Protein AF-A0A419G222-F1 (afdb_monomer_lite)

Foldseek 3Di:
DADPPPRDDDDQPDQADPPPGHGDDHVVVPPPPDQKDWLVRCCCPVVVVVDDSVVSVVCVVVVLQDWDDDVPTIIHHPVSRVVSVVVVVVVVVVVPPDPPVVPVVVPPPD

Radius of gyration: 25.01 Å; chains: 1; bounding box: 48×53×71 Å

Sequence (110 aa):
MYCQECGTKAPDTANFCQECGRKIPKPGAEDRSRRVHTVATALQEYFQGAIGETKLREAIRRGKIPHFRIGARIILREESLDAWIAEQEQFSVAKRKHPYQLIKKSLEVI

Secondary structure (DSSP, 8-state):
-B-TTT-PBPPTT-SB-TTT-PBP--TT-S-TT--EEEHHHIIIIISTTSS-HHHHHHHHHTT-S--EEETTEEEEEHHHHHHHHHHHHHHHHHHT--GGGSSGGGSS--

pLDDT: mean 82.95, std 16.79, range [39.78, 96.25]

Structure (mmCIF, N/CA/C/O backbone):
data_AF-A0A419G222-F1
#
_entry.id   AF-A0A419G222-F1
#
loop_
_atom_site.group_PDB
_atom_site.id
_atom_site.type_symbol
_atom_site.label_atom_id
_atom_site.label_alt_id
_atom_site.label_comp_id
_atom_site.label_asym_id
_atom_site.label_entity_id
_atom_site.label_seq_id
_atom_site.pdbx_PDB_ins_code
_atom_site.Cartn_x
_atom_site.Cartn_y
_atom_site.Cartn_z
_atom_site.occupancy
_atom_site.B_iso_or_equiv
_atom_site.auth_seq_id
_atom_site.auth_comp_id
_atom_site.auth_asym_id
_atom_site.auth_atom_id
_atom_site.pdbx_PDB_model_num
ATOM 1 N N . MET A 1 1 ? -24.768 -7.356 21.467 1.00 82.75 1 MET A N 1
ATOM 2 C CA . MET A 1 1 ? -23.457 -6.868 21.992 1.00 82.75 1 MET A CA 1
ATOM 3 C C . MET A 1 1 ? -23.637 -5.821 23.109 1.00 82.75 1 MET A C 1
ATOM 5 O O . MET A 1 1 ? -24.768 -5.413 23.339 1.00 82.75 1 MET A O 1
ATOM 9 N N . TYR A 1 2 ? -22.584 -5.384 23.819 1.00 90.31 2 TYR A N 1
ATOM 10 C CA . TYR A 1 2 ? -22.672 -4.322 24.851 1.00 90.31 2 TYR A CA 1
ATOM 11 C C . TYR A 1 2 ? -21.862 -3.081 24.454 1.00 90.31 2 TYR A C 1
ATOM 13 O O . TYR A 1 2 ? -20.797 -3.201 23.848 1.00 90.31 2 TYR A O 1
ATOM 21 N N . CYS A 1 3 ? -22.369 -1.889 24.781 1.00 92.25 3 CYS A N 1
ATOM 22 C CA . CYS A 1 3 ? -21.634 -0.636 24.620 1.00 92.25 3 CYS A CA 1
ATOM 23 C C . CYS A 1 3 ? -20.437 -0.607 25.578 1.00 92.25 3 CYS A C 1
ATOM 25 O O . CYS A 1 3 ? -20.612 -0.776 26.781 1.00 92.25 3 CYS A O 1
ATOM 27 N N . GLN A 1 4 ? -19.235 -0.350 25.059 1.00 89.38 4 GLN A N 1
ATOM 28 C CA . GLN A 1 4 ? -18.004 -0.354 25.859 1.00 89.38 4 GLN A CA 1
ATOM 29 C C . GLN A 1 4 ? -17.840 0.868 26.777 1.00 89.38 4 GLN A C 1
ATOM 31 O O . GLN A 1 4 ? -16.973 0.851 27.638 1.00 89.38 4 GLN A O 1
ATOM 36 N N . GLU A 1 5 ? -18.667 1.907 26.620 1.00 92.12 5 GLU A N 1
ATOM 37 C CA . GLU A 1 5 ? -18.614 3.101 27.480 1.00 92.12 5 GLU A CA 1
ATOM 38 C C . GLU A 1 5 ? -19.660 3.074 28.590 1.00 92.12 5 GLU A C 1
ATOM 40 O O . GLU A 1 5 ? -19.342 3.285 29.751 1.00 92.12 5 GLU A O 1
ATOM 45 N N . CYS A 1 6 ? -20.929 2.834 28.243 1.00 94.31 6 CYS A N 1
ATOM 46 C CA . CYS A 1 6 ? -22.032 2.911 29.205 1.00 94.31 6 CYS A CA 1
ATOM 47 C C . CYS A 1 6 ? -22.588 1.541 29.611 1.00 94.31 6 CYS A C 1
ATOM 49 O O . CYS A 1 6 ? -23.544 1.474 30.376 1.00 94.31 6 CYS A O 1
ATOM 51 N N . GLY A 1 7 ? -22.066 0.442 29.057 1.00 92.94 7 GLY A N 1
ATOM 52 C CA . GLY A 1 7 ? -22.494 -0.919 29.393 1.00 92.94 7 GLY A CA 1
ATOM 53 C C . GLY A 1 7 ? -23.869 -1.330 28.857 1.00 92.94 7 GLY A C 1
ATOM 54 O O . GLY A 1 7 ? -24.269 -2.477 29.034 1.00 92.94 7 GLY A O 1
ATOM 55 N N . THR A 1 8 ? -24.599 -0.445 28.171 1.00 94.56 8 THR A N 1
ATOM 56 C CA . THR A 1 8 ? -25.948 -0.759 27.671 1.00 94.56 8 THR A CA 1
ATOM 57 C C . THR A 1 8 ? -25.911 -1.855 26.606 1.00 94.56 8 THR A C 1
ATOM 59 O O . THR A 1 8 ? -25.064 -1.846 25.706 1.00 94.56 8 THR A O 1
ATOM 62 N N . LYS A 1 9 ? -26.864 -2.791 26.677 1.00 93.88 9 LYS A N 1
ATOM 63 C CA . LYS A 1 9 ? -27.047 -3.832 25.663 1.00 93.88 9 LYS A CA 1
ATOM 64 C C . LYS A 1 9 ? -27.510 -3.199 24.351 1.00 93.88 9 LYS A C 1
ATOM 66 O O . LYS A 1 9 ? -28.582 -2.611 24.282 1.00 93.88 9 LYS A O 1
ATOM 71 N N . ALA A 1 10 ? -26.702 -3.344 23.309 1.00 89.50 10 ALA A N 1
ATOM 72 C CA . ALA A 1 10 ? -27.017 -2.879 21.968 1.00 89.50 10 ALA A CA 1
ATOM 73 C C . ALA A 1 10 ? -27.437 -4.063 21.075 1.00 89.50 10 ALA A C 1
ATOM 75 O O . ALA A 1 10 ? -26.835 -5.145 21.169 1.00 89.50 10 ALA A O 1
ATOM 76 N N . PRO A 1 11 ? -28.441 -3.875 20.199 1.00 88.12 11 PRO A N 1
ATOM 77 C CA . PRO A 1 11 ? -28.757 -4.849 19.164 1.00 88.12 11 PRO A CA 1
ATOM 78 C C . PRO A 1 11 ? -27.617 -4.918 18.140 1.00 88.12 11 PRO A C 1
ATOM 80 O O . PRO A 1 11 ? -26.922 -3.930 17.910 1.00 88.12 11 PRO A O 1
ATOM 83 N N . ASP A 1 12 ? -27.431 -6.072 17.499 1.00 85.44 12 ASP A N 1
ATOM 84 C CA . ASP A 1 12 ? -26.266 -6.316 16.629 1.00 85.44 12 ASP A CA 1
ATOM 85 C C . ASP A 1 12 ? -26.300 -5.500 15.320 1.00 85.44 12 ASP A C 1
ATOM 87 O O . ASP A 1 12 ? -25.289 -5.332 14.642 1.00 85.44 12 ASP A O 1
ATOM 91 N N . THR A 1 13 ? -27.456 -4.925 14.981 1.00 86.31 13 THR A N 1
ATOM 92 C CA . THR A 1 13 ? -27.635 -4.008 13.847 1.00 86.31 13 THR A CA 1
ATOM 93 C C . THR A 1 13 ? -27.392 -2.536 14.202 1.00 86.31 13 THR A C 1
ATOM 95 O O . THR A 1 13 ? -27.358 -1.693 13.298 1.00 86.31 13 THR A O 1
ATOM 98 N N . ALA A 1 14 ? -27.204 -2.196 15.485 1.00 89.44 14 ALA A N 1
ATOM 99 C CA . ALA A 1 14 ? -27.031 -0.815 15.928 1.00 89.44 14 ALA A CA 1
ATOM 100 C C . ALA A 1 14 ? -25.763 -0.177 15.345 1.00 89.44 14 ALA A C 1
ATOM 102 O O . ALA A 1 14 ? -24.669 -0.730 15.413 1.00 89.44 14 ALA A O 1
ATOM 103 N N . ASN A 1 15 ? -25.904 1.042 14.817 1.00 90.75 15 ASN A N 1
ATOM 104 C CA . ASN A 1 15 ? -24.760 1.883 14.453 1.00 90.75 15 ASN A CA 1
ATOM 105 C C . ASN A 1 15 ? -24.245 2.695 15.648 1.00 90.75 15 ASN A C 1
ATOM 107 O O . ASN A 1 15 ? -23.045 2.934 15.754 1.00 90.75 15 ASN A O 1
ATOM 111 N N . PHE A 1 16 ? -25.149 3.115 16.536 1.00 93.62 16 PHE A N 1
ATOM 112 C CA . PHE A 1 16 ? -24.870 3.964 17.693 1.00 93.62 16 PHE A CA 1
ATOM 113 C C . PHE A 1 16 ? -25.662 3.472 18.908 1.00 93.62 16 PHE A C 1
ATOM 115 O O .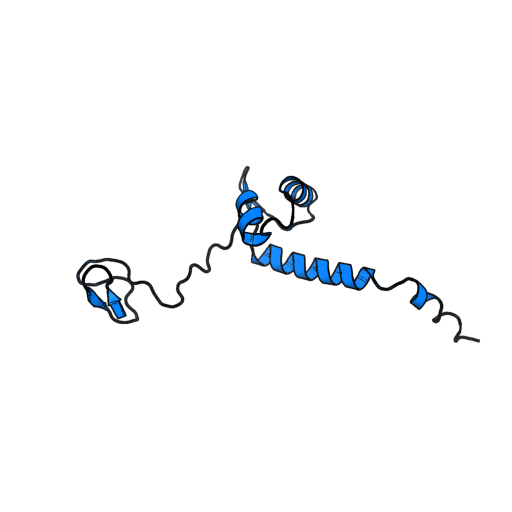 PHE A 1 16 ? -26.771 2.948 18.768 1.00 93.62 16 PHE A O 1
ATOM 122 N N . CYS A 1 17 ? -25.091 3.645 20.097 1.00 94.19 17 CYS A N 1
ATOM 123 C CA . CYS A 1 17 ? -25.752 3.403 21.367 1.00 94.19 17 CYS A CA 1
ATOM 124 C C . CYS A 1 17 ? -26.887 4.415 21.549 1.00 94.19 17 CYS A C 1
ATOM 126 O O . CYS A 1 17 ? -26.663 5.613 21.404 1.00 94.19 17 CYS A O 1
ATOM 128 N N . GLN A 1 18 ? -28.085 3.936 21.880 1.00 93.31 18 GLN A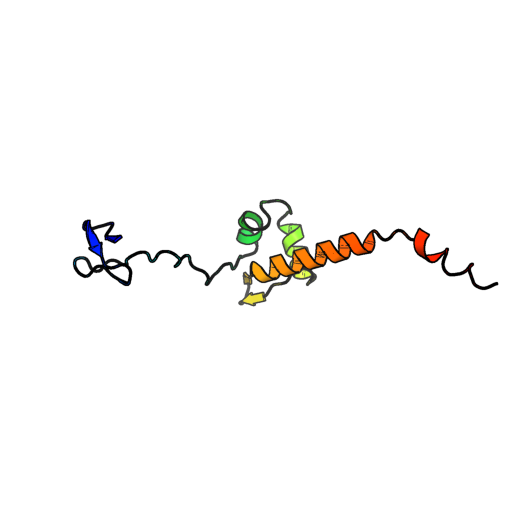 N 1
ATOM 129 C CA . GLN A 1 18 ? -29.258 4.794 22.081 1.00 93.31 18 GLN A CA 1
ATOM 130 C C . GLN A 1 18 ? -29.203 5.589 23.395 1.00 93.31 18 GLN A C 1
ATOM 132 O O . GLN A 1 18 ? -29.854 6.617 23.498 1.00 93.31 18 GLN A O 1
ATOM 137 N N . GLU A 1 19 ? -28.386 5.154 24.359 1.00 94.69 19 GLU A N 1
ATOM 138 C CA . GLU A 1 19 ? -28.276 5.806 25.671 1.00 94.69 19 GLU A CA 1
ATOM 139 C C . GLU A 1 19 ? -27.168 6.866 25.710 1.00 94.69 19 GLU A C 1
ATOM 141 O O . GLU A 1 19 ? -27.381 7.979 26.176 1.00 94.69 19 GLU A O 1
ATOM 146 N N . CYS A 1 20 ? -25.967 6.551 25.210 1.00 94.69 20 CYS A N 1
ATOM 147 C CA . CYS A 1 20 ? -24.819 7.469 25.275 1.00 94.69 20 CYS A CA 1
ATOM 148 C C . CYS A 1 20 ? -24.407 8.067 23.921 1.00 94.69 20 CYS A C 1
ATOM 150 O O . CYS A 1 20 ? -23.457 8.845 23.854 1.00 94.69 20 CYS A O 1
ATOM 152 N N . GLY A 1 21 ? -25.051 7.668 22.820 1.00 92.12 21 GLY A N 1
ATOM 153 C CA . GLY A 1 21 ? -24.773 8.174 21.470 1.00 92.12 21 GLY A CA 1
ATOM 154 C C . GLY A 1 21 ? -23.488 7.655 20.809 1.00 92.12 21 GLY A C 1
ATOM 155 O O . GLY A 1 21 ? -23.251 7.938 19.634 1.00 92.12 21 GLY A O 1
ATOM 156 N N . ARG A 1 22 ? -22.639 6.878 21.501 1.00 91.56 22 ARG A N 1
ATOM 157 C CA . ARG A 1 22 ? -21.372 6.400 20.916 1.00 91.56 22 ARG A CA 1
ATOM 158 C C . ARG A 1 22 ? -21.589 5.340 19.835 1.00 91.56 22 ARG A C 1
ATOM 160 O O . ARG A 1 22 ? -22.478 4.500 19.939 1.00 91.56 22 ARG A O 1
ATOM 167 N N . LYS A 1 23 ? -20.732 5.343 18.812 1.00 91.81 23 LYS A N 1
ATOM 168 C CA . LYS A 1 23 ? -20.733 4.354 17.728 1.00 91.81 23 LYS A CA 1
ATOM 169 C C . LYS A 1 23 ? -20.474 2.935 18.253 1.00 91.81 23 LYS A C 1
ATOM 171 O O . LYS A 1 23 ? -19.570 2.722 19.057 1.00 91.81 23 LYS A O 1
ATOM 176 N N . ILE A 1 24 ? -21.250 1.973 17.769 1.00 91.12 24 ILE A N 1
ATOM 177 C CA . ILE A 1 24 ? -21.109 0.552 18.089 1.00 91.12 24 ILE A CA 1
ATOM 178 C C . ILE A 1 24 ? -20.219 -0.105 17.015 1.00 91.12 24 ILE A C 1
ATOM 180 O O . ILE A 1 24 ? -20.506 0.044 15.822 1.00 91.12 24 ILE A O 1
ATOM 184 N N . PRO A 1 25 ? -19.118 -0.787 17.391 1.00 82.50 25 PRO A N 1
ATOM 185 C CA . PRO A 1 25 ? -18.224 -1.429 16.430 1.00 82.50 25 PRO A CA 1
ATOM 186 C C . PRO A 1 25 ? -18.913 -2.640 15.797 1.00 82.50 25 PRO A C 1
ATOM 188 O O . PRO A 1 25 ? -19.218 -3.616 16.473 1.00 82.50 25 PRO A O 1
ATOM 191 N N . LYS A 1 26 ? -19.174 -2.587 14.491 1.00 79.25 26 LYS A N 1
ATOM 192 C CA . LYS A 1 26 ? -19.808 -3.702 13.783 1.00 79.25 26 LYS A CA 1
ATOM 193 C C . LYS A 1 26 ? -18.789 -4.818 13.521 1.00 79.25 26 LYS A C 1
ATOM 195 O O . LYS A 1 26 ? -17.722 -4.514 12.984 1.00 79.25 26 LYS A O 1
ATOM 200 N N . PRO A 1 27 ? -19.103 -6.085 13.841 1.00 68.75 27 PRO A N 1
ATOM 201 C CA . PRO A 1 27 ? -18.250 -7.205 13.457 1.00 68.75 27 PRO A CA 1
ATOM 202 C C . PRO A 1 27 ? -18.166 -7.271 11.924 1.00 68.75 27 PRO A C 1
ATOM 204 O O . PRO A 1 27 ? -19.197 -7.265 11.250 1.00 68.75 27 PRO A O 1
ATOM 207 N N . GLY A 1 28 ? -16.952 -7.270 11.367 1.00 63.75 28 GLY A N 1
ATOM 208 C CA . GLY A 1 28 ? -16.726 -7.280 9.917 1.00 63.75 28 GLY A CA 1
ATOM 209 C C . GLY A 1 28 ? -16.663 -5.901 9.251 1.00 63.75 28 GLY A C 1
ATOM 210 O O . GLY A 1 28 ? -16.550 -5.823 8.027 1.00 63.75 28 GLY A O 1
ATOM 211 N N . ALA A 1 29 ? -16.748 -4.814 10.029 1.00 59.50 29 ALA A N 1
ATOM 212 C CA . ALA A 1 29 ? -16.546 -3.445 9.552 1.00 59.50 29 ALA A CA 1
ATOM 213 C C . ALA A 1 29 ? -15.103 -2.949 9.748 1.00 59.50 29 ALA A C 1
ATOM 215 O O . ALA A 1 29 ? -14.878 -1.743 9.869 1.00 59.50 29 ALA A O 1
ATOM 216 N N . GLU A 1 30 ? -14.119 -3.850 9.784 1.00 59.09 30 GLU A N 1
ATOM 217 C CA . GLU A 1 30 ? -12.736 -3.500 9.467 1.00 59.09 30 GLU A CA 1
ATOM 218 C C . GLU A 1 30 ? -12.695 -2.742 8.129 1.00 59.09 30 GLU A C 1
ATOM 220 O O . GLU A 1 30 ? -13.315 -3.145 7.142 1.00 59.09 30 GLU A O 1
ATOM 225 N N . ASP A 1 31 ? -12.020 -1.590 8.127 1.00 59.69 31 ASP A N 1
ATOM 226 C CA . ASP A 1 31 ? -12.019 -0.609 7.041 1.00 59.69 31 ASP A CA 1
ATOM 227 C C . ASP A 1 31 ? -11.459 -1.211 5.739 1.00 59.69 31 ASP A C 1
ATOM 229 O O . ASP A 1 31 ? -10.271 -1.124 5.435 1.00 59.69 31 ASP A O 1
ATOM 233 N N . ARG A 1 32 ? -12.332 -1.820 4.929 1.00 55.28 32 ARG A N 1
ATOM 234 C CA . ARG A 1 32 ? -12.009 -2.310 3.578 1.00 55.28 32 ARG A CA 1
ATOM 235 C C . ARG A 1 32 ? -11.692 -1.176 2.597 1.00 55.28 32 ARG A C 1
ATOM 237 O O . ARG A 1 32 ? -11.396 -1.448 1.439 1.00 55.28 32 ARG A O 1
ATOM 244 N N . SER A 1 33 ? -11.779 0.087 3.013 1.00 55.12 33 SER A N 1
ATOM 245 C CA . SER A 1 33 ? -11.783 1.220 2.098 1.00 55.12 33 SER A CA 1
ATOM 246 C C . SER A 1 33 ? -10.403 1.833 1.827 1.00 55.12 33 SER A C 1
ATOM 248 O O . SER A 1 33 ? -10.338 2.737 0.994 1.00 55.12 33 SER A O 1
ATOM 250 N N . ARG A 1 34 ? -9.306 1.426 2.497 1.00 59.81 34 ARG A N 1
ATOM 251 C CA . ARG A 1 34 ? -8.036 2.192 2.447 1.00 59.81 34 ARG A CA 1
ATOM 252 C C . ARG A 1 34 ? -6.728 1.411 2.638 1.00 59.81 34 ARG A C 1
ATOM 254 O O . ARG A 1 34 ? -5.829 1.912 3.309 1.00 59.81 34 ARG A O 1
ATOM 261 N N . ARG A 1 35 ? -6.523 0.259 2.000 1.00 78.31 35 ARG A N 1
ATOM 262 C CA . ARG A 1 35 ? -5.154 -0.302 1.929 1.00 78.31 35 ARG A CA 1
ATOM 263 C C . ARG A 1 35 ? -4.314 0.415 0.869 1.00 78.31 35 ARG A C 1
ATOM 265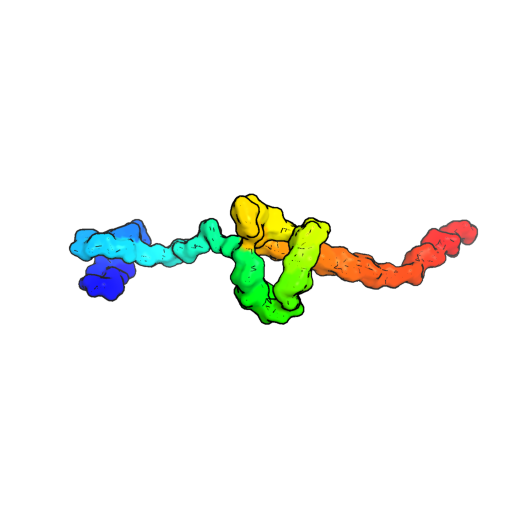 O 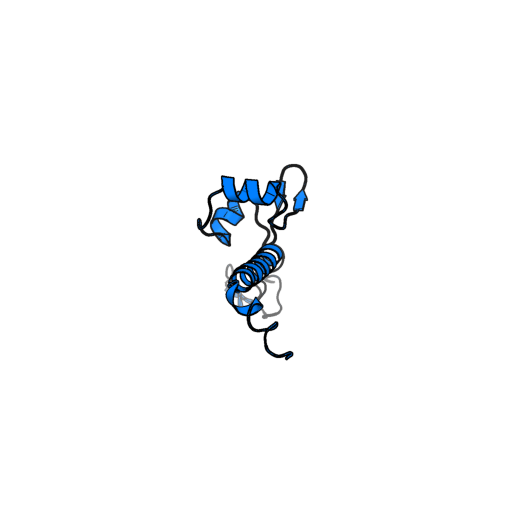O . ARG A 1 35 ? -3.947 -0.116 -0.175 1.00 78.31 35 ARG A O 1
ATOM 272 N N . VAL A 1 36 ? -4.127 1.710 1.108 1.00 89.38 36 VAL A N 1
ATOM 273 C CA . VAL A 1 36 ? -3.326 2.618 0.299 1.00 89.38 36 VAL A CA 1
ATOM 274 C C . VAL A 1 36 ? -2.110 3.020 1.108 1.00 89.38 36 VAL A C 1
ATOM 276 O O . VAL A 1 36 ? -2.216 3.543 2.214 1.00 89.38 36 VAL A O 1
ATOM 279 N N . HIS A 1 37 ? -0.941 2.807 0.534 1.00 91.62 37 HIS A N 1
ATOM 280 C CA . HIS A 1 37 ? 0.322 3.103 1.169 1.00 91.62 37 HIS A CA 1
ATOM 281 C C . HIS A 1 37 ? 0.994 4.279 0.470 1.00 91.62 37 HIS A C 1
ATOM 283 O O . HIS A 1 37 ? 0.988 4.410 -0.758 1.00 91.62 37 HIS A O 1
ATOM 289 N N . THR A 1 38 ? 1.624 5.142 1.260 1.00 95.12 38 THR A N 1
ATOM 290 C CA . THR A 1 38 ? 2.674 6.020 0.736 1.00 95.12 38 THR A CA 1
ATOM 291 C C . THR A 1 38 ? 3.960 5.216 0.546 1.00 95.12 38 THR A C 1
ATOM 293 O O . THR A 1 38 ? 4.052 4.079 0.997 1.00 95.12 38 THR A O 1
ATOM 296 N N . VAL A 1 39 ? 4.991 5.797 -0.071 1.00 94.56 39 VAL A N 1
ATOM 297 C CA . VAL A 1 39 ? 6.294 5.117 -0.226 1.00 94.56 39 VAL A CA 1
ATOM 298 C C . VAL A 1 39 ? 6.863 4.648 1.119 1.00 94.56 39 VAL A C 1
ATOM 300 O O . VAL A 1 39 ? 7.305 3.508 1.218 1.00 94.56 39 VAL A O 1
ATOM 303 N N . ALA A 1 40 ? 6.828 5.501 2.149 1.00 94.00 40 ALA A N 1
ATOM 304 C CA . ALA A 1 40 ? 7.362 5.169 3.471 1.00 94.00 40 ALA A CA 1
ATOM 305 C C . ALA A 1 40 ? 6.531 4.073 4.154 1.00 94.00 40 ALA A C 1
ATOM 307 O O . ALA A 1 40 ? 7.082 3.095 4.649 1.00 94.00 40 ALA A O 1
ATOM 308 N N . THR A 1 41 ? 5.204 4.204 4.100 1.00 93.06 41 THR A N 1
ATOM 309 C CA . THR A 1 41 ? 4.275 3.209 4.646 1.00 93.06 41 THR A CA 1
ATOM 310 C C . THR A 1 41 ? 4.437 1.857 3.949 1.00 93.06 41 THR A C 1
ATOM 312 O O . THR A 1 41 ? 4.565 0.839 4.612 1.00 93.06 41 THR A O 1
ATOM 315 N N . ALA A 1 42 ? 4.517 1.834 2.615 1.00 94.88 42 ALA A N 1
ATOM 316 C CA . ALA A 1 42 ? 4.668 0.601 1.843 1.00 94.88 42 ALA A CA 1
ATOM 317 C C . ALA A 1 42 ? 5.981 -0.110 2.168 1.00 94.88 42 ALA A C 1
ATOM 319 O O . ALA A 1 42 ? 6.026 -1.332 2.231 1.00 94.88 42 ALA A O 1
ATOM 320 N N . LEU A 1 43 ? 7.058 0.644 2.386 1.00 94.88 43 LEU A N 1
ATOM 321 C CA . LEU A 1 43 ? 8.352 0.083 2.758 1.00 94.88 43 LEU A CA 1
ATOM 322 C C . LEU A 1 43 ? 8.290 -0.693 4.082 1.00 94.88 43 LEU A C 1
ATOM 324 O O . LEU A 1 43 ? 8.884 -1.766 4.193 1.00 94.88 43 LEU A O 1
ATOM 328 N N . GLN A 1 44 ? 7.587 -0.133 5.069 1.00 92.12 44 GLN A N 1
ATOM 329 C CA . GLN A 1 44 ? 7.484 -0.689 6.416 1.00 92.12 44 GLN A CA 1
ATOM 330 C C . GLN A 1 44 ? 6.427 -1.789 6.508 1.00 92.12 44 GLN A C 1
ATOM 332 O O . GLN A 1 44 ? 6.710 -2.864 7.022 1.00 92.12 44 GLN A O 1
ATOM 337 N N . GLU A 1 45 ? 5.225 -1.530 6.002 1.00 92.38 45 GLU A N 1
ATOM 338 C CA . GLU A 1 45 ? 4.066 -2.399 6.218 1.00 92.38 45 GLU A CA 1
ATOM 339 C C . GLU A 1 45 ? 3.956 -3.492 5.154 1.00 92.38 45 GLU A C 1
ATOM 341 O O . GLU A 1 45 ? 3.738 -4.653 5.485 1.00 92.38 45 GLU A O 1
ATOM 346 N N . TYR A 1 46 ? 4.155 -3.141 3.881 1.00 93.75 46 TYR A N 1
ATOM 347 C CA . TYR A 1 46 ? 3.981 -4.084 2.775 1.00 93.75 46 TYR A CA 1
ATOM 348 C C . TYR A 1 46 ? 5.270 -4.863 2.489 1.00 93.75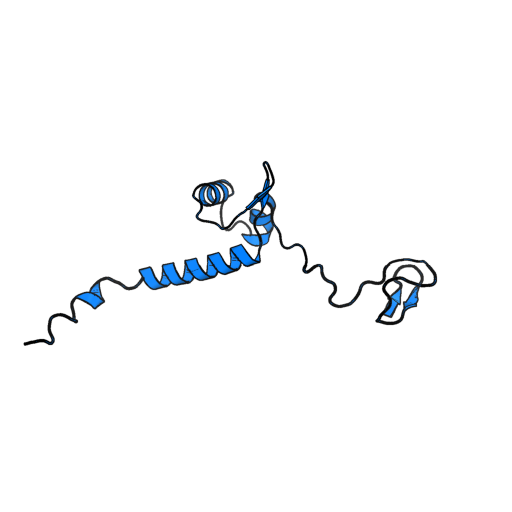 46 TYR A C 1
ATOM 350 O O . TYR A 1 46 ? 5.292 -6.089 2.509 1.00 93.75 46 TYR A O 1
ATOM 358 N N . PHE A 1 47 ? 6.378 -4.154 2.264 1.00 93.62 47 PHE A N 1
ATOM 359 C CA . PHE A 1 47 ? 7.663 -4.775 1.939 1.00 93.62 47 PHE A CA 1
ATOM 360 C C . PHE A 1 47 ? 8.449 -5.232 3.171 1.00 93.62 47 PHE A C 1
ATOM 362 O O . PHE A 1 47 ? 9.435 -5.940 2.994 1.00 93.62 47 PHE A O 1
ATOM 369 N N . GLN A 1 48 ? 8.059 -4.830 4.387 1.00 92.94 48 GLN A N 1
ATOM 370 C CA . GLN A 1 48 ? 8.674 -5.260 5.656 1.00 92.94 48 GLN A CA 1
ATOM 371 C C . GLN A 1 48 ? 10.213 -5.171 5.656 1.00 92.94 48 GLN A C 1
ATOM 373 O O . GLN A 1 48 ? 10.912 -6.021 6.202 1.00 92.94 48 GLN A O 1
ATOM 378 N N . GLY A 1 49 ? 10.767 -4.152 4.988 1.00 88.50 49 GLY A N 1
ATOM 379 C CA . GLY A 1 49 ? 12.217 -3.964 4.860 1.00 88.50 49 GLY A CA 1
ATOM 380 C C . GLY A 1 49 ? 12.941 -4.899 3.875 1.00 88.50 49 GLY A C 1
ATOM 381 O O . GLY A 1 49 ? 14.163 -4.825 3.772 1.00 88.50 49 GLY A O 1
ATOM 382 N N . ALA A 1 50 ? 12.233 -5.727 3.100 1.00 91.50 50 ALA A N 1
ATOM 383 C CA . ALA A 1 50 ? 12.826 -6.620 2.095 1.00 91.50 50 ALA A CA 1
ATOM 384 C C . ALA A 1 50 ? 13.572 -5.873 0.970 1.00 91.50 50 ALA A C 1
ATOM 386 O O . ALA A 1 50 ? 14.439 -6.436 0.296 1.00 91.50 50 ALA A O 1
ATOM 387 N N . ILE A 1 51 ? 13.250 -4.594 0.756 1.00 93.38 51 ILE A N 1
ATOM 388 C CA . ILE A 1 51 ? 13.933 -3.701 -0.184 1.00 93.38 51 ILE A CA 1
ATOM 389 C C . ILE A 1 51 ? 14.233 -2.358 0.483 1.00 93.38 51 ILE A C 1
ATOM 391 O O . ILE A 1 51 ? 13.560 -1.961 1.424 1.00 93.38 51 ILE A O 1
ATOM 395 N N . GLY A 1 52 ? 15.235 -1.634 -0.024 1.00 95.00 52 GLY A N 1
ATOM 396 C CA . GLY A 1 52 ? 15.539 -0.273 0.431 1.00 95.00 52 GLY A CA 1
ATOM 397 C C . GLY A 1 52 ? 14.667 0.789 -0.249 1.00 95.00 52 GLY A C 1
ATOM 398 O O . GLY A 1 52 ? 14.275 0.628 -1.409 1.00 95.00 52 GLY A O 1
ATOM 399 N N . GLU A 1 53 ? 14.435 1.917 0.430 1.00 94.62 53 GLU A N 1
ATOM 400 C CA . GLU A 1 53 ? 13.598 3.020 -0.073 1.00 94.62 53 GLU A CA 1
ATOM 401 C C . GLU A 1 53 ? 14.068 3.548 -1.437 1.00 94.62 53 GLU A C 1
ATOM 403 O O . GLU A 1 53 ? 13.257 3.766 -2.338 1.00 94.62 53 GLU A O 1
ATOM 408 N N . THR A 1 54 ? 15.383 3.705 -1.625 1.00 95.75 54 THR A N 1
ATOM 409 C CA . THR A 1 54 ? 15.964 4.164 -2.896 1.00 95.75 54 THR A CA 1
ATOM 410 C C . THR A 1 54 ? 15.578 3.241 -4.048 1.00 95.75 54 THR A C 1
ATOM 412 O O . THR A 1 54 ? 15.129 3.718 -5.089 1.00 95.75 54 THR A O 1
ATOM 415 N N . LYS A 1 55 ? 15.656 1.918 -3.847 1.00 96.19 55 LYS A N 1
ATOM 416 C CA . LYS A 1 55 ? 15.271 0.929 -4.867 1.00 96.19 55 LYS A CA 1
ATOM 417 C C . LYS A 1 55 ? 13.778 0.994 -5.173 1.00 96.19 55 LYS A C 1
ATOM 419 O O . LYS A 1 55 ? 13.400 0.950 -6.343 1.00 96.19 55 LYS A O 1
ATOM 424 N N . LEU A 1 56 ? 12.938 1.150 -4.148 1.00 95.62 56 LEU A N 1
ATOM 425 C CA . LEU A 1 56 ? 11.495 1.323 -4.323 1.00 95.62 56 LEU A CA 1
ATOM 426 C C . LEU A 1 56 ? 11.191 2.579 -5.157 1.00 95.62 56 LEU A C 1
ATOM 428 O O . LEU A 1 56 ? 10.472 2.513 -6.154 1.00 95.62 56 LEU A O 1
ATOM 432 N N . ARG A 1 57 ? 11.807 3.718 -4.820 1.00 94.69 57 ARG A N 1
ATOM 433 C CA . ARG A 1 57 ? 11.649 4.979 -5.562 1.00 94.69 57 ARG A CA 1
ATOM 434 C C . ARG A 1 57 ? 12.136 4.879 -7.004 1.00 94.69 57 ARG A C 1
ATOM 436 O O . ARG A 1 57 ? 11.479 5.404 -7.902 1.00 94.69 57 ARG A O 1
ATOM 443 N N . GLU A 1 58 ? 13.262 4.216 -7.242 1.00 96.25 58 GLU A N 1
ATOM 444 C CA . GLU A 1 58 ? 13.779 3.985 -8.591 1.00 96.25 58 GLU A CA 1
ATOM 445 C C . GLU A 1 58 ? 12.847 3.103 -9.421 1.00 96.25 58 GLU A C 1
ATOM 447 O O . GLU A 1 58 ? 12.576 3.424 -10.578 1.00 96.25 58 GLU A O 1
ATOM 452 N N . ALA A 1 59 ? 12.329 2.020 -8.842 1.00 94.38 59 ALA A N 1
ATOM 453 C CA . ALA A 1 59 ? 11.400 1.123 -9.518 1.00 94.38 59 ALA A CA 1
ATOM 454 C C . ALA A 1 59 ? 10.083 1.831 -9.881 1.00 94.38 59 ALA A C 1
ATOM 456 O O . ALA A 1 59 ? 9.602 1.681 -11.005 1.00 94.38 59 ALA A O 1
ATOM 457 N N . ILE A 1 60 ? 9.560 2.673 -8.982 1.00 95.94 60 ILE A N 1
ATOM 458 C CA . ILE A 1 60 ? 8.395 3.530 -9.241 1.00 95.94 60 ILE A CA 1
ATOM 459 C C . ILE A 1 60 ? 8.699 4.532 -10.362 1.00 95.94 60 ILE A C 1
ATOM 461 O O . ILE A 1 60 ? 7.932 4.645 -11.315 1.00 95.94 60 ILE A O 1
ATOM 465 N N . ARG A 1 61 ? 9.846 5.225 -10.302 1.00 94.38 61 ARG A N 1
ATOM 466 C CA . ARG A 1 61 ? 10.256 6.204 -11.325 1.00 94.38 61 ARG A CA 1
ATOM 467 C C . ARG A 1 61 ? 10.411 5.568 -12.709 1.00 94.38 61 ARG A C 1
ATOM 469 O O . ARG A 1 61 ? 10.096 6.208 -13.704 1.00 94.38 61 ARG A O 1
ATOM 476 N N . ARG A 1 62 ? 10.886 4.322 -12.772 1.00 94.31 62 ARG A N 1
ATOM 477 C CA . ARG A 1 62 ? 11.019 3.545 -14.015 1.00 94.31 62 ARG A CA 1
ATOM 478 C C . ARG A 1 62 ? 9.696 2.933 -14.499 1.00 94.31 62 ARG A C 1
ATOM 480 O O . ARG A 1 62 ? 9.719 2.207 -15.484 1.00 94.31 62 ARG A O 1
ATOM 487 N N . GLY A 1 63 ? 8.581 3.167 -13.803 1.00 92.12 63 GLY A N 1
ATOM 488 C CA . GLY A 1 63 ? 7.269 2.621 -14.162 1.00 92.12 63 GLY A CA 1
ATOM 489 C C . GLY A 1 63 ? 7.148 1.107 -13.980 1.00 92.12 63 GLY A C 1
ATOM 490 O O . GLY A 1 63 ? 6.253 0.501 -14.552 1.00 92.12 63 GLY A O 1
ATOM 491 N N . LYS A 1 64 ? 8.049 0.480 -13.209 1.00 91.62 64 LYS A N 1
ATOM 492 C CA . LYS A 1 64 ? 8.025 -0.972 -12.978 1.00 91.62 64 LYS A CA 1
ATOM 493 C C . LYS A 1 64 ? 7.004 -1.383 -11.928 1.00 91.62 64 LYS A C 1
ATOM 495 O O . LYS A 1 64 ? 6.489 -2.484 -12.025 1.00 91.62 64 LYS A O 1
ATOM 500 N N . ILE A 1 65 ? 6.771 -0.533 -10.925 1.00 94.44 65 ILE A N 1
ATOM 501 C CA . ILE A 1 65 ? 5.819 -0.779 -9.836 1.00 94.44 65 ILE A CA 1
ATOM 502 C C . ILE A 1 65 ? 4.549 0.040 -10.099 1.00 94.44 65 ILE A C 1
ATOM 504 O O . ILE A 1 65 ? 4.661 1.250 -10.363 1.00 94.44 65 ILE A O 1
ATOM 508 N N . PRO A 1 66 ? 3.357 -0.578 -10.015 1.00 95.56 66 PRO A N 1
ATOM 509 C CA . PRO A 1 66 ? 2.098 0.124 -10.203 1.00 95.56 66 PRO A CA 1
ATOM 510 C C . PRO A 1 66 ? 1.910 1.178 -9.113 1.00 95.56 66 PRO A C 1
ATOM 512 O O . PRO A 1 66 ? 2.024 0.907 -7.919 1.00 95.56 66 PRO A O 1
ATOM 515 N N . HIS A 1 67 ? 1.635 2.406 -9.535 1.00 95.56 67 HIS A N 1
ATOM 516 C CA . HIS A 1 67 ? 1.453 3.544 -8.647 1.00 95.56 67 HIS A CA 1
ATOM 517 C C . HIS A 1 67 ? 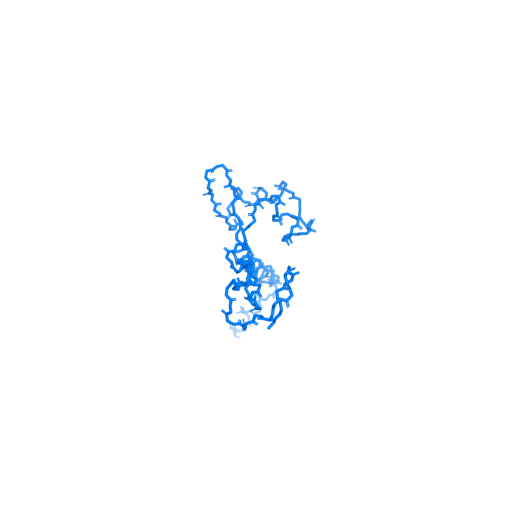0.530 4.571 -9.291 1.00 95.56 67 HIS A C 1
ATOM 519 O O . HIS A 1 67 ? 0.367 4.607 -10.510 1.00 95.56 67 HIS A O 1
ATOM 525 N N . PHE A 1 68 ? -0.019 5.462 -8.476 1.00 93.31 68 PHE A N 1
ATOM 526 C CA . PHE A 1 68 ? -0.663 6.674 -8.960 1.00 93.31 68 PHE A CA 1
ATOM 527 C C . PHE A 1 68 ? -0.204 7.871 -8.133 1.00 93.31 68 PHE A C 1
ATOM 529 O O . PHE A 1 68 ? 0.317 7.734 -7.022 1.00 93.31 68 PHE A O 1
ATOM 536 N N . ARG A 1 69 ? -0.334 9.063 -8.711 1.00 92.75 69 ARG A N 1
ATOM 537 C CA . ARG A 1 69 ? 0.102 10.308 -8.082 1.00 92.75 69 ARG A CA 1
ATOM 538 C C . ARG A 1 69 ? -1.086 11.193 -7.757 1.00 92.75 69 ARG A C 1
ATOM 540 O O . ARG A 1 69 ? -1.987 11.349 -8.573 1.00 92.75 69 ARG A O 1
ATOM 547 N N . ILE A 1 70 ? -1.032 11.812 -6.583 1.00 91.81 70 ILE A N 1
ATOM 548 C CA . ILE A 1 70 ? -1.921 12.905 -6.187 1.00 91.81 70 ILE A CA 1
ATOM 549 C C . ILE A 1 70 ? -1.021 14.077 -5.793 1.00 91.81 70 ILE A C 1
ATOM 551 O O . ILE A 1 70 ? -0.421 14.094 -4.714 1.00 91.81 70 ILE A O 1
ATOM 555 N N . GLY A 1 71 ? -0.865 15.032 -6.713 1.00 92.25 71 GLY A N 1
ATOM 556 C CA . GLY A 1 71 ? 0.122 16.104 -6.591 1.00 92.25 71 GLY A CA 1
ATOM 557 C C . GLY A 1 71 ? 1.543 15.545 -6.454 1.00 92.25 71 GLY A C 1
ATOM 558 O O . GLY A 1 71 ? 1.994 14.743 -7.271 1.00 92.25 71 GLY A O 1
ATOM 559 N N . ALA A 1 72 ? 2.245 15.945 -5.392 1.00 89.25 72 ALA A N 1
ATOM 560 C CA . ALA A 1 72 ? 3.597 15.467 -5.095 1.00 89.25 72 ALA A CA 1
ATOM 561 C C . ALA A 1 72 ? 3.641 14.073 -4.435 1.00 89.25 72 ALA A C 1
ATOM 563 O O . ALA A 1 72 ? 4.716 13.483 -4.313 1.00 89.25 72 ALA A O 1
ATOM 564 N N . ARG A 1 73 ? 2.498 13.540 -3.982 1.00 93.12 73 ARG A N 1
ATOM 565 C CA . ARG A 1 73 ? 2.439 12.268 -3.250 1.00 93.12 73 ARG A CA 1
ATOM 566 C C . ARG A 1 73 ? 2.292 11.087 -4.204 1.00 93.12 73 ARG A C 1
ATOM 568 O O . ARG A 1 73 ? 1.511 11.133 -5.153 1.00 93.12 73 ARG A O 1
ATOM 575 N N . ILE A 1 74 ? 3.030 10.019 -3.911 1.00 95.38 74 ILE A N 1
ATOM 576 C CA . ILE A 1 74 ? 2.928 8.717 -4.577 1.00 95.38 74 ILE A CA 1
ATOM 577 C C . ILE A 1 74 ? 2.079 7.818 -3.687 1.00 95.38 74 ILE A C 1
ATOM 579 O O . ILE A 1 74 ? 2.391 7.671 -2.503 1.00 95.38 74 ILE A O 1
ATOM 583 N N . ILE A 1 75 ? 1.044 7.225 -4.273 1.00 95.12 75 ILE A N 1
ATOM 584 C CA . ILE A 1 75 ? 0.160 6.277 -3.610 1.00 95.12 75 ILE A CA 1
ATOM 585 C C . ILE A 1 75 ? 0.279 4.919 -4.300 1.00 95.12 75 ILE A C 1
ATOM 587 O O . ILE A 1 75 ? 0.284 4.818 -5.531 1.00 95.12 75 ILE A O 1
ATOM 591 N N . LEU A 1 76 ? 0.386 3.884 -3.480 1.00 95.00 76 LEU A N 1
ATOM 592 C CA . LEU A 1 76 ? 0.472 2.485 -3.864 1.00 95.00 76 LEU A CA 1
ATOM 593 C C . LEU A 1 76 ? -0.746 1.787 -3.272 1.00 95.00 76 LEU A C 1
ATOM 595 O O . LEU A 1 76 ? -0.999 1.931 -2.080 1.00 95.00 76 LEU A O 1
ATOM 599 N N . ARG A 1 77 ? -1.524 1.077 -4.086 1.00 93.25 77 ARG A N 1
ATOM 600 C CA . ARG A 1 77 ? -2.629 0.268 -3.559 1.00 93.25 77 ARG A CA 1
ATOM 601 C C . ARG A 1 77 ? -2.143 -1.149 -3.333 1.00 93.25 77 ARG A C 1
ATOM 603 O O . ARG A 1 77 ? -1.461 -1.680 -4.210 1.00 93.25 77 ARG A O 1
ATOM 610 N N . GLU A 1 78 ? -2.494 -1.727 -2.194 1.00 92.00 78 GLU A N 1
ATOM 611 C CA . GLU A 1 78 ? -2.104 -3.089 -1.823 1.00 92.00 78 GLU A CA 1
ATOM 612 C C . GLU A 1 78 ? -2.490 -4.085 -2.919 1.00 92.00 78 GLU A C 1
ATOM 614 O O . GLU A 1 78 ? -1.620 -4.768 -3.448 1.00 92.00 78 GLU A O 1
ATOM 619 N N . GLU A 1 79 ? -3.729 -4.033 -3.419 1.00 91.69 79 GLU A N 1
ATOM 620 C CA . GLU A 1 79 ? -4.192 -4.975 -4.443 1.00 91.69 79 GLU A CA 1
ATOM 621 C C . GLU A 1 79 ? -3.427 -4.856 -5.771 1.00 91.69 79 GLU A C 1
ATOM 623 O O . GLU A 1 79 ? -3.286 -5.824 -6.517 1.00 91.69 79 GLU A O 1
ATOM 628 N N . SER A 1 80 ? -2.919 -3.658 -6.080 1.00 93.88 80 SER A N 1
ATOM 629 C CA . SER A 1 80 ? -2.112 -3.444 -7.284 1.00 93.88 80 SER A CA 1
ATOM 630 C C . SER A 1 80 ? -0.689 -3.970 -7.094 1.00 93.88 80 SER A C 1
ATOM 632 O O . SER A 1 80 ? -0.103 -4.485 -8.043 1.00 93.88 80 SER A O 1
ATOM 634 N N . LEU A 1 81 ? -0.130 -3.848 -5.885 1.00 93.88 81 LEU A N 1
ATOM 635 C CA . LEU A 1 81 ? 1.172 -4.421 -5.552 1.00 93.88 81 LEU A CA 1
ATOM 636 C C . LEU A 1 81 ? 1.118 -5.954 -5.543 1.00 93.88 81 LEU A C 1
ATOM 638 O O . LEU A 1 81 ? 2.016 -6.571 -6.113 1.00 93.88 81 LEU A O 1
ATOM 642 N N . ASP A 1 82 ? 0.063 -6.550 -4.981 1.00 93.62 82 ASP A N 1
ATOM 643 C CA . ASP A 1 82 ? -0.126 -8.005 -4.932 1.00 93.62 82 ASP A CA 1
ATOM 644 C C . ASP A 1 82 ? -0.184 -8.603 -6.341 1.00 93.62 82 ASP A C 1
ATOM 646 O O . ASP A 1 82 ? 0.570 -9.521 -6.674 1.00 93.62 82 ASP A O 1
ATOM 650 N N . ALA A 1 83 ? -1.039 -8.032 -7.200 1.00 92.25 83 ALA A N 1
ATOM 651 C CA . ALA A 1 83 ? -1.166 -8.457 -8.591 1.00 92.25 83 ALA A CA 1
ATOM 652 C C . ALA A 1 83 ? 0.175 -8.353 -9.334 1.00 92.25 83 ALA A C 1
ATOM 654 O O . ALA A 1 83 ? 0.582 -9.276 -10.039 1.00 92.25 83 ALA A O 1
ATOM 655 N N . TRP A 1 84 ? 0.904 -7.256 -9.119 1.00 94.06 84 TRP A N 1
ATOM 656 C CA . TRP A 1 84 ? 2.213 -7.054 -9.727 1.00 94.06 84 TRP A CA 1
ATOM 657 C C . TRP A 1 84 ? 3.264 -8.066 -9.250 1.00 94.06 84 TRP A C 1
ATOM 659 O O . TRP A 1 84 ? 4.030 -8.565 -10.076 1.00 94.06 84 TRP A O 1
ATOM 669 N N . ILE A 1 85 ? 3.319 -8.399 -7.955 1.00 92.75 85 ILE A N 1
ATOM 670 C CA . ILE A 1 85 ? 4.253 -9.419 -7.445 1.00 92.75 85 ILE A CA 1
ATOM 671 C C . ILE A 1 85 ? 3.949 -10.778 -8.072 1.00 92.75 85 ILE A C 1
ATOM 673 O O . ILE A 1 85 ? 4.869 -11.424 -8.576 1.00 92.75 85 ILE A O 1
ATOM 677 N N . ALA A 1 86 ? 2.675 -11.174 -8.111 1.00 92.06 86 ALA A N 1
ATOM 678 C CA . ALA A 1 86 ? 2.262 -12.438 -8.714 1.00 92.06 86 ALA A CA 1
ATOM 679 C C . ALA A 1 86 ? 2.711 -12.541 -10.185 1.00 92.06 86 ALA A C 1
ATOM 681 O O . ALA A 1 86 ? 3.241 -13.568 -10.613 1.00 92.06 86 ALA A O 1
ATOM 682 N N . GLU A 1 87 ? 2.581 -11.457 -10.955 1.00 89.88 87 GLU A N 1
ATOM 683 C CA . GLU A 1 87 ? 3.106 -11.389 -12.323 1.00 89.88 87 GLU A CA 1
ATOM 684 C C . GLU A 1 87 ? 4.639 -11.506 -12.366 1.00 89.88 87 GLU A C 1
ATOM 686 O O . GLU A 1 87 ? 5.184 -12.276 -13.163 1.00 89.88 87 GLU A O 1
ATOM 691 N N . GLN A 1 88 ? 5.367 -10.775 -11.509 1.00 89.62 88 GLN A N 1
ATOM 692 C CA . GLN A 1 88 ? 6.834 -10.844 -11.460 1.00 89.62 88 GLN A CA 1
ATOM 693 C C . GLN A 1 88 ? 7.345 -12.258 -11.163 1.00 89.62 88 GLN A C 1
ATOM 695 O O . GLN A 1 88 ? 8.328 -12.696 -11.770 1.00 89.62 88 GLN A O 1
ATOM 700 N N . GLU A 1 89 ? 6.685 -12.987 -10.267 1.00 89.56 89 GLU A N 1
ATOM 701 C CA . GLU A 1 89 ? 7.027 -14.373 -9.949 1.00 89.56 89 GLU A CA 1
ATOM 702 C C . GLU A 1 89 ? 6.841 -15.291 -11.158 1.00 89.56 89 GLU A C 1
ATOM 704 O O . GLU A 1 89 ? 7.750 -16.059 -11.491 1.00 89.56 89 GLU A O 1
ATOM 709 N N . GLN A 1 90 ? 5.728 -15.153 -11.884 1.00 84.25 90 GLN A N 1
ATOM 710 C CA . GLN A 1 90 ? 5.489 -15.902 -13.121 1.00 84.25 90 GLN A CA 1
ATOM 711 C C . GLN A 1 90 ? 6.574 -15.625 -14.167 1.00 84.25 90 GLN A C 1
ATOM 713 O O . GLN A 1 90 ? 7.116 -16.562 -14.760 1.00 84.25 90 GLN A O 1
ATOM 718 N N . PHE A 1 91 ? 6.959 -14.359 -14.356 1.00 83.75 91 PHE A N 1
ATOM 719 C CA . PHE A 1 91 ? 8.043 -13.996 -15.272 1.00 83.75 91 PHE A CA 1
ATOM 720 C C . PHE A 1 91 ? 9.404 -14.543 -14.823 1.00 83.75 91 PHE A C 1
ATOM 722 O O . PHE A 1 91 ? 10.206 -14.963 -15.662 1.00 83.75 91 PHE A O 1
ATOM 729 N N . SER A 1 92 ? 9.674 -14.561 -13.516 1.00 81.12 92 SER A N 1
ATOM 730 C CA . SER A 1 92 ? 10.911 -15.101 -12.942 1.00 81.12 92 SER A CA 1
ATOM 731 C C . SER A 1 92 ? 11.020 -16.613 -13.160 1.00 81.12 92 SER A C 1
ATOM 733 O O . SER A 1 92 ? 12.055 -17.105 -13.619 1.00 81.12 92 SER A O 1
ATOM 735 N N . VAL A 1 93 ? 9.933 -17.350 -12.918 1.00 71.88 93 VAL A N 1
ATOM 736 C CA . VAL A 1 93 ? 9.861 -18.800 -13.152 1.00 71.88 93 VAL A CA 1
ATOM 737 C C . VAL A 1 93 ? 9.931 -19.116 -14.650 1.00 71.88 93 VAL A C 1
ATOM 739 O O . VAL A 1 93 ? 10.684 -20.004 -15.051 1.00 71.88 93 VAL A O 1
ATOM 742 N N . ALA A 1 94 ? 9.239 -18.354 -15.503 1.00 64.88 94 ALA A N 1
ATOM 743 C CA . ALA A 1 94 ? 9.266 -18.543 -16.956 1.00 64.88 94 ALA A CA 1
ATOM 744 C C . ALA A 1 94 ? 10.660 -18.304 -17.564 1.00 64.88 94 ALA A C 1
ATOM 746 O O . ALA A 1 94 ? 11.085 -19.056 -18.444 1.00 64.88 94 ALA A O 1
ATOM 747 N N . LYS A 1 95 ? 11.413 -17.314 -17.058 1.00 57.56 95 LYS A N 1
ATOM 748 C CA . LYS A 1 95 ? 12.803 -17.047 -17.476 1.00 57.56 95 LYS A CA 1
ATOM 749 C C . LYS A 1 95 ? 13.789 -18.156 -17.105 1.00 57.56 95 LYS A C 1
ATOM 751 O O . LYS A 1 95 ? 14.860 -18.219 -17.701 1.00 57.56 95 LYS A O 1
ATOM 756 N N . ARG A 1 96 ? 13.444 -19.048 -16.169 1.00 53.31 96 ARG A N 1
ATOM 757 C CA . ARG A 1 96 ? 14.260 -20.227 -15.830 1.00 53.31 96 ARG A CA 1
ATOM 758 C C . ARG A 1 96 ? 14.073 -21.409 -16.788 1.00 53.31 96 ARG A C 1
ATOM 760 O O . ARG A 1 96 ? 14.680 -22.453 -16.554 1.00 53.31 96 ARG A O 1
ATOM 767 N N . LYS A 1 97 ? 13.304 -21.283 -17.882 1.00 47.19 97 LYS A N 1
ATOM 768 C CA . LYS A 1 97 ? 13.376 -22.260 -18.983 1.00 47.19 97 LYS A CA 1
ATOM 769 C C . LYS A 1 97 ? 14.742 -22.141 -19.667 1.00 47.19 97 LYS A C 1
ATOM 771 O O . LYS A 1 97 ? 14.963 -21.314 -20.543 1.00 47.19 97 LYS A O 1
ATOM 776 N N . HIS A 1 98 ? 15.675 -22.950 -19.178 1.00 39.78 98 HIS A N 1
ATOM 777 C CA . HIS A 1 98 ? 17.051 -23.077 -19.634 1.00 39.78 98 HIS A CA 1
ATOM 778 C C . HIS A 1 98 ? 17.117 -23.329 -21.164 1.00 39.78 98 HIS A C 1
ATOM 780 O O . HIS A 1 98 ? 16.325 -24.126 -21.672 1.00 39.78 98 HIS A O 1
ATOM 786 N N . PRO A 1 99 ? 18.057 -22.711 -21.910 1.00 43.84 99 PRO A N 1
ATOM 787 C CA . PRO A 1 99 ? 18.179 -22.801 -23.378 1.00 43.84 99 PRO A CA 1
ATOM 788 C C . PRO A 1 99 ? 18.341 -24.212 -23.982 1.00 43.84 99 PRO A C 1
ATOM 790 O O . PRO A 1 99 ? 18.318 -24.358 -25.201 1.00 43.84 99 PRO A O 1
ATOM 793 N N . TYR A 1 100 ? 18.456 -25.271 -23.178 1.00 45.19 100 TYR A N 1
ATOM 794 C CA . TYR A 1 100 ? 18.694 -26.636 -23.663 1.00 45.19 100 TYR A CA 1
ATOM 795 C C . TYR A 1 100 ? 17.446 -27.378 -24.188 1.00 45.19 100 TYR A C 1
ATOM 797 O O . TYR A 1 100 ? 17.554 -28.500 -24.676 1.00 45.19 100 TYR A O 1
ATOM 805 N N . GLN A 1 101 ? 16.252 -26.775 -24.131 1.00 50.22 101 GLN A N 1
ATOM 806 C CA . GLN A 1 101 ? 15.016 -27.380 -24.663 1.00 50.22 101 GLN A CA 1
ATOM 807 C C . GLN A 1 101 ? 14.647 -26.948 -26.092 1.00 50.22 101 GLN A C 1
ATOM 809 O O . GLN A 1 101 ? 13.683 -27.470 -26.646 1.00 50.22 101 GLN A O 1
ATOM 814 N N . LEU A 1 102 ? 15.414 -26.052 -26.723 1.00 50.53 102 LEU A N 1
ATOM 815 C CA . LEU A 1 102 ? 15.171 -25.632 -28.112 1.00 50.53 102 LEU A CA 1
ATOM 816 C C . LEU A 1 102 ? 16.013 -26.396 -29.150 1.00 50.53 102 LEU A C 1
ATOM 818 O O . LEU A 1 102 ? 15.763 -26.257 -30.340 1.00 50.53 102 LEU A O 1
ATOM 822 N N . ILE A 1 103 ? 16.956 -27.246 -28.727 1.00 47.25 103 ILE A N 1
ATOM 823 C CA . ILE A 1 103 ? 17.847 -27.987 -29.645 1.00 47.25 103 ILE A CA 1
ATOM 824 C C . ILE A 1 103 ? 17.284 -29.373 -30.023 1.00 47.25 103 ILE A C 1
ATOM 826 O O . ILE A 1 103 ? 17.605 -29.896 -31.084 1.00 47.25 103 ILE A O 1
ATOM 830 N N . LYS A 1 104 ? 16.376 -29.962 -29.231 1.00 46.03 104 LYS A N 1
ATOM 831 C CA . LYS A 1 104 ? 15.789 -31.280 -29.553 1.00 46.03 104 LYS A CA 1
ATOM 832 C C . LYS A 1 104 ? 14.572 -31.249 -30.481 1.00 46.03 104 LYS A C 1
ATOM 834 O O . LYS A 1 104 ? 14.135 -32.308 -30.902 1.00 46.03 104 LYS A O 1
ATOM 839 N N . LYS A 1 105 ? 14.041 -30.075 -30.841 1.00 49.88 105 LYS A N 1
ATOM 840 C CA . LYS A 1 105 ? 12.895 -29.984 -31.769 1.00 49.88 105 LYS A CA 1
ATOM 841 C C . LYS A 1 105 ? 13.284 -29.876 -33.250 1.00 49.88 105 LYS A C 1
ATOM 843 O O . LYS A 1 105 ? 12.396 -29.814 -34.090 1.00 49.88 105 LYS A O 1
ATOM 848 N N . SER A 1 106 ? 14.582 -29.888 -33.562 1.00 51.50 106 SER A N 1
ATOM 849 C CA . SER A 1 106 ? 15.102 -29.789 -34.937 1.00 51.50 106 SER A CA 1
ATOM 850 C C . SER A 1 106 ? 15.750 -31.083 -35.454 1.00 51.50 106 SER A C 1
ATOM 852 O O . SER A 1 106 ? 16.342 -31.065 -36.524 1.00 51.50 106 SER A O 1
ATOM 854 N N . LEU A 1 107 ? 15.658 -32.197 -34.714 1.00 53.78 107 LEU A N 1
ATOM 855 C CA . LEU A 1 107 ? 16.279 -33.491 -35.062 1.00 53.78 107 LEU A CA 1
ATOM 856 C C . LEU A 1 107 ? 15.286 -34.672 -35.072 1.00 53.78 107 LEU A C 1
ATOM 858 O O . LEU A 1 107 ? 15.694 -35.820 -34.962 1.00 53.78 107 LEU A O 1
ATOM 862 N N . GLU A 1 108 ? 13.989 -34.398 -35.238 1.00 53.28 108 GLU A N 1
ATOM 863 C CA . GLU A 1 108 ? 12.951 -35.416 -35.508 1.00 53.28 108 GLU A CA 1
ATOM 864 C C . GLU A 1 108 ? 12.224 -35.141 -36.838 1.00 53.28 108 GLU A C 1
ATOM 866 O O . GLU A 1 108 ? 11.033 -35.398 -36.984 1.00 53.28 108 GLU A O 1
ATOM 871 N N . VAL A 1 109 ? 12.938 -34.576 -37.817 1.00 54.31 109 VAL A N 1
ATOM 872 C CA . VAL A 1 109 ? 12.486 -34.519 -39.216 1.00 54.31 109 VAL A CA 1
ATOM 873 C C . VAL A 1 109 ? 13.671 -34.827 -40.132 1.00 54.31 109 VAL A C 1
ATOM 875 O O . VAL A 1 109 ? 14.160 -33.937 -40.820 1.00 54.31 109 VAL A O 1
ATOM 878 N N . ILE A 1 110 ? 14.157 -36.070 -40.081 1.00 46.19 110 ILE A N 1
ATOM 879 C CA . ILE A 1 110 ? 14.708 -36.832 -41.218 1.00 46.19 110 ILE A CA 1
ATOM 880 C C . ILE A 1 110 ? 14.312 -38.289 -40.991 1.00 46.19 110 ILE A C 1
ATOM 882 O O . ILE A 1 110 ? 14.548 -38.771 -39.860 1.00 46.19 110 ILE A O 1
#